Protein AF-A0A971ENX0-F1 (afdb_monomer)

Nearest PDB structures (foldseek):
  2gtl-assembly1_B  TM=4.886E-01  e=7.846E+00  Lumbricus terrestris
  1yhu-assembly1_B  TM=3.732E-01  e=7.036E+00  Riftia pachyptila

pLDDT: mean 86.43, std 8.34, range [47.0, 94.38]

Solvent-accessible surface area (backbone atoms only — not comparable to full-atom values): 6166 Å² total; per-residue (Å²): 128,55,69,57,74,75,38,44,67,62,53,50,51,52,50,50,53,52,52,50,53,50,49,56,54,51,56,54,50,54,53,52,51,51,54,50,43,52,54,37,49,54,50,32,45,75,71,62,48,87,86,43,63,69,59,37,49,54,51,35,37,54,53,47,59,72,68,45,55,80,88,51,46,86,80,53,52,69,68,54,47,42,52,51,52,49,52,51,50,52,50,50,50,22,32,69,73,75,71,45,88,74,79,70,65,86,125

Sequence (107 aa):
MDFITENWLSILVVIGILSYTVYLSVTKQWTSIREFAYAMMLLAERTFGDKDGKIKFNFVVNLVYRNLPALIKPFVKEEDIAKMIQTLYDTAKDFLDDGVINSSVKK

Foldseek 3Di:
DCVCVVCVVVVVVVVVVVVVVLVVVVVVQVVVLLVLLVVLLVVLCVPPPDPCVPVSLVSSLVVSLVPRDPSCNVVDDSVNSSVVSVVSVQQVQCCVPPVDRPSPDPD

Secondary structure (DSSP, 8-state):
-HHHHHSHHHHHHHHHHHHHHHHHHHHHHHHHHHHHHHHHHHHHHHHH-GGGHHHHHHHHHHHHHHT--TTTGGG--HHHHHHHHHHHHHHHHHHHHHSS-S-----

Structure (mmCIF, N/CA/C/O backbone):
data_AF-A0A971ENX0-F1
#
_entry.id   AF-A0A971ENX0-F1
#
loop_
_atom_site.group_PDB
_atom_site.id
_atom_site.type_symbol
_atom_site.label_atom_id
_atom_site.label_alt_id
_atom_site.label_comp_id
_atom_site.label_asym_id
_atom_site.label_entity_id
_atom_site.label_seq_id
_atom_site.pdbx_PDB_ins_code
_atom_site.Cartn_x
_atom_site.Cartn_y
_atom_site.Cartn_z
_atom_site.occupancy
_atom_site.B_iso_or_equiv
_atom_site.auth_seq_id
_atom_site.auth_comp_id
_atom_site.auth_asym_id
_atom_site.auth_atom_id
_atom_site.pdbx_PDB_model_num
ATOM 1 N N . MET A 1 1 ? 23.793 5.849 -38.115 1.00 58.66 1 MET A N 1
ATOM 2 C CA . MET A 1 1 ? 22.642 5.987 -37.183 1.00 58.66 1 MET A CA 1
ATOM 3 C C . MET A 1 1 ? 21.737 4.752 -37.263 1.00 58.66 1 MET A C 1
ATOM 5 O O . MET A 1 1 ? 20.595 4.790 -36.830 1.00 58.66 1 MET A O 1
ATOM 9 N N . ASP A 1 2 ? 22.266 3.631 -37.759 1.00 76.12 2 ASP A N 1
ATOM 10 C CA . ASP A 1 2 ? 21.456 2.590 -38.401 1.00 76.12 2 ASP A CA 1
ATOM 11 C C . ASP A 1 2 ? 21.085 1.446 -37.454 1.00 76.12 2 ASP A C 1
ATOM 13 O O . ASP A 1 2 ? 20.082 0.774 -37.650 1.00 76.12 2 ASP A O 1
ATOM 17 N N . PHE A 1 3 ? 21.826 1.294 -36.351 1.00 74.81 3 PHE A N 1
ATOM 18 C CA . PHE A 1 3 ? 21.592 0.233 -35.372 1.00 74.81 3 PHE A CA 1
ATOM 19 C C . PHE A 1 3 ? 20.210 0.322 -34.713 1.00 74.81 3 PHE A C 1
ATOM 21 O O . PHE A 1 3 ? 19.542 -0.696 -34.547 1.00 74.81 3 PHE A O 1
ATOM 28 N N . ILE A 1 4 ? 19.767 1.530 -34.344 1.00 79.44 4 ILE A N 1
ATOM 29 C CA . ILE A 1 4 ? 18.464 1.713 -33.693 1.00 79.44 4 ILE A CA 1
ATOM 30 C C . ILE A 1 4 ? 17.329 1.513 -34.694 1.00 79.44 4 ILE A C 1
ATOM 32 O O . ILE A 1 4 ? 16.348 0.873 -34.347 1.00 79.44 4 ILE A O 1
ATOM 36 N N . THR A 1 5 ? 17.458 1.996 -35.929 1.00 81.62 5 THR A N 1
ATOM 37 C CA . THR A 1 5 ? 16.439 1.828 -36.975 1.00 81.62 5 THR A CA 1
ATOM 38 C C . THR A 1 5 ? 16.348 0.400 -37.506 1.00 81.62 5 THR A C 1
ATOM 40 O O . THR A 1 5 ? 15.244 -0.039 -37.809 1.00 81.62 5 THR A O 1
ATOM 43 N N . GLU A 1 6 ? 17.445 -0.357 -37.571 1.00 86.25 6 GLU A N 1
ATOM 44 C CA . GLU A 1 6 ? 17.405 -1.783 -37.935 1.00 86.25 6 GLU A CA 1
ATOM 45 C C . GLU A 1 6 ? 16.859 -2.661 -36.802 1.00 86.25 6 GLU A C 1
ATOM 47 O O . GLU A 1 6 ? 16.145 -3.627 -37.059 1.00 86.25 6 GLU A O 1
ATOM 52 N N . ASN A 1 7 ? 17.149 -2.318 -35.541 1.00 87.31 7 ASN A N 1
ATOM 53 C CA . ASN A 1 7 ? 16.830 -3.162 -34.382 1.00 87.31 7 ASN A CA 1
ATOM 54 C C . ASN A 1 7 ? 15.704 -2.605 -33.499 1.00 87.31 7 ASN A C 1
ATOM 56 O O . ASN A 1 7 ? 15.527 -3.066 -32.368 1.00 87.31 7 ASN A O 1
ATOM 60 N N . TRP A 1 8 ? 14.930 -1.629 -33.981 1.00 89.56 8 TRP A N 1
ATOM 61 C CA . TRP A 1 8 ? 13.917 -0.942 -33.173 1.00 89.56 8 TRP A CA 1
ATOM 62 C C . TRP A 1 8 ? 12.867 -1.904 -32.601 1.00 89.56 8 TRP A C 1
ATOM 64 O O . TRP A 1 8 ? 12.490 -1.767 -31.440 1.00 89.56 8 TRP A O 1
ATOM 74 N N . LEU A 1 9 ? 12.452 -2.919 -33.373 1.00 89.50 9 LEU A N 1
ATOM 75 C CA . LEU A 1 9 ? 11.530 -3.966 -32.917 1.00 89.50 9 LEU A CA 1
ATOM 76 C C . LEU A 1 9 ? 12.127 -4.782 -31.767 1.00 89.50 9 LEU A C 1
ATOM 78 O O . LEU A 1 9 ? 11.473 -4.969 -30.744 1.00 89.50 9 LEU A O 1
ATOM 82 N N . SER A 1 10 ? 13.379 -5.223 -31.900 1.00 89.00 10 SER A N 1
ATOM 83 C CA . SER A 1 10 ? 14.084 -5.980 -30.859 1.00 89.00 10 SER A CA 1
ATOM 84 C C . SER A 1 10 ? 14.240 -5.161 -29.576 1.00 89.00 10 SER A C 1
ATOM 86 O O . SER A 1 10 ? 14.002 -5.671 -28.483 1.00 89.00 10 SER A O 1
ATOM 88 N N . ILE A 1 11 ? 14.568 -3.870 -29.699 1.00 90.00 11 ILE A N 1
ATOM 89 C CA . ILE A 1 11 ? 14.650 -2.938 -28.566 1.00 90.00 11 ILE A CA 1
ATOM 90 C C . ILE A 1 11 ? 13.284 -2.806 -27.874 1.00 90.00 11 ILE A C 1
ATOM 92 O O . ILE A 1 11 ? 13.203 -2.873 -26.647 1.00 90.00 11 ILE A O 1
ATOM 96 N N . LEU A 1 12 ? 12.202 -2.679 -28.647 1.00 92.44 12 LEU A N 1
ATOM 97 C CA . LEU A 1 12 ? 10.841 -2.549 -28.124 1.00 92.44 12 LEU A CA 1
ATOM 98 C C . LEU A 1 12 ? 10.402 -3.816 -27.371 1.00 92.44 12 LEU A C 1
ATOM 100 O O . LEU A 1 12 ? 9.846 -3.718 -26.278 1.00 92.44 12 LEU A O 1
ATOM 104 N N . VAL A 1 13 ? 10.729 -5.003 -27.892 1.00 92.94 13 VAL A N 1
ATOM 105 C CA . VAL A 1 13 ? 10.463 -6.287 -27.219 1.00 92.94 13 VAL A CA 1
ATOM 106 C C . VAL A 1 13 ? 11.213 -6.386 -25.888 1.00 92.94 13 VAL A C 1
ATOM 108 O O . VAL A 1 13 ? 10.616 -6.758 -24.878 1.00 92.94 13 VAL A O 1
ATOM 111 N N . VAL A 1 14 ? 12.492 -6.002 -25.848 1.00 91.75 14 VAL A N 1
ATOM 112 C CA . VAL A 1 14 ? 13.289 -6.016 -24.608 1.00 91.75 14 VAL A CA 1
ATOM 113 C C . VAL A 1 14 ? 12.710 -5.057 -23.562 1.00 91.75 14 VAL A C 1
ATOM 115 O O . VAL A 1 14 ? 12.570 -5.432 -22.396 1.00 91.75 14 VAL A O 1
ATOM 118 N N . ILE A 1 15 ? 12.300 -3.852 -23.970 1.00 92.31 15 ILE A N 1
ATOM 119 C CA . ILE A 1 15 ? 11.620 -2.890 -23.087 1.00 92.31 15 ILE A CA 1
ATOM 120 C C . ILE A 1 15 ? 10.279 -3.454 -22.591 1.00 92.31 15 ILE A C 1
ATOM 122 O O . ILE A 1 15 ? 9.944 -3.315 -21.412 1.00 92.31 15 ILE A O 1
ATOM 126 N N . GLY A 1 16 ? 9.524 -4.134 -23.457 1.00 92.25 16 GLY A N 1
ATOM 127 C CA . GLY A 1 16 ? 8.279 -4.813 -23.097 1.00 92.25 16 GLY A CA 1
ATOM 128 C C . GLY A 1 16 ? 8.481 -5.881 -22.018 1.00 92.25 16 GLY A C 1
ATOM 129 O O . GLY A 1 16 ? 7.772 -5.896 -21.016 1.00 92.25 16 GLY A O 1
ATOM 130 N N . ILE A 1 17 ? 9.502 -6.727 -22.159 1.00 90.44 17 ILE A N 1
ATOM 131 C CA . ILE A 1 17 ? 9.814 -7.774 -21.174 1.00 90.44 17 ILE A CA 1
ATOM 132 C C . ILE A 1 17 ? 10.279 -7.164 -19.843 1.00 90.44 17 ILE A C 1
ATOM 134 O O . ILE A 1 17 ? 9.845 -7.605 -18.773 1.00 90.44 17 ILE A O 1
ATOM 138 N N . LEU A 1 18 ? 11.130 -6.134 -19.888 1.00 90.19 18 LEU A N 1
ATOM 139 C CA . LEU A 1 18 ? 11.598 -5.428 -18.691 1.00 90.19 18 LEU A CA 1
ATOM 140 C C . LEU A 1 18 ? 10.437 -4.775 -17.938 1.00 90.19 18 LEU A C 1
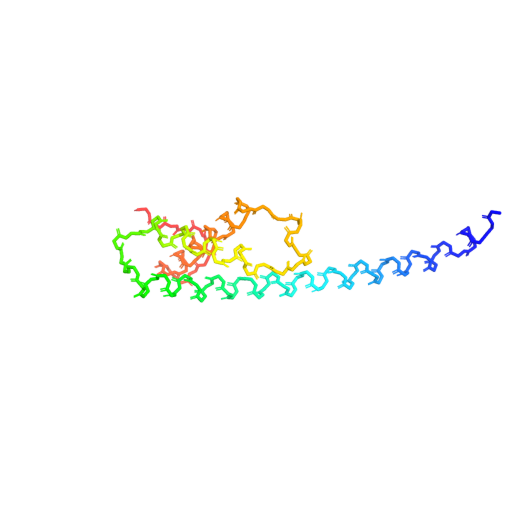ATOM 142 O O . LEU A 1 18 ? 10.282 -4.992 -16.736 1.00 90.19 18 LEU A O 1
ATOM 146 N N . SER A 1 19 ? 9.592 -4.023 -18.644 1.00 87.69 19 SER A N 1
ATOM 147 C CA . SER A 1 19 ? 8.422 -3.370 -18.050 1.00 87.69 19 SER A CA 1
ATOM 148 C C . SER A 1 19 ? 7.435 -4.386 -17.471 1.00 87.69 19 SER A C 1
ATOM 150 O O . SER A 1 19 ? 6.977 -4.206 -16.344 1.00 87.69 19 SER A O 1
ATOM 152 N N . TYR A 1 20 ? 7.187 -5.497 -18.168 1.00 88.69 20 TYR A N 1
ATOM 153 C CA . TYR A 1 20 ? 6.347 -6.584 -17.667 1.00 88.69 20 TYR A CA 1
ATOM 154 C C . TYR A 1 20 ? 6.915 -7.232 -16.392 1.00 88.69 20 TYR A C 1
ATOM 156 O O . TYR A 1 20 ? 6.186 -7.470 -15.428 1.00 88.69 20 TYR A O 1
ATOM 164 N N . THR A 1 21 ? 8.229 -7.457 -16.341 1.00 83.88 21 THR A N 1
ATOM 165 C CA . THR A 1 21 ? 8.908 -8.029 -15.165 1.00 83.88 21 THR A CA 1
ATOM 166 C C . THR A 1 21 ? 8.826 -7.099 -13.952 1.00 83.88 21 THR A C 1
ATOM 168 O O . THR A 1 21 ? 8.547 -7.547 -12.833 1.00 83.88 21 THR A O 1
ATOM 171 N N . VAL A 1 22 ? 9.028 -5.796 -14.167 1.00 84.75 22 VAL A N 1
ATOM 172 C CA . VAL A 1 22 ? 8.874 -4.776 -13.119 1.00 84.75 22 VAL A CA 1
ATOM 173 C C . VAL A 1 22 ? 7.425 -4.722 -12.640 1.00 84.75 22 VAL A C 1
ATOM 175 O O . VAL A 1 22 ? 7.188 -4.781 -11.434 1.00 84.75 22 VAL A O 1
ATOM 178 N N . TYR A 1 23 ? 6.463 -4.694 -13.565 1.00 84.56 23 TYR A N 1
ATOM 179 C CA . TYR A 1 23 ? 5.035 -4.695 -13.253 1.00 84.56 23 TYR A CA 1
ATOM 180 C C . TYR A 1 23 ? 4.654 -5.878 -12.354 1.00 84.56 23 TYR A C 1
ATOM 182 O O . TYR A 1 23 ? 4.129 -5.672 -11.260 1.00 84.56 23 TYR A O 1
ATOM 190 N N . LEU A 1 24 ? 5.014 -7.107 -12.743 1.00 82.44 24 LEU A N 1
ATOM 191 C CA . LEU A 1 24 ? 4.731 -8.305 -11.946 1.00 82.44 24 LEU A CA 1
ATOM 192 C C . LEU A 1 24 ? 5.368 -8.256 -10.551 1.00 82.44 24 LEU A C 1
ATOM 194 O O . LEU A 1 24 ? 4.756 -8.686 -9.569 1.00 82.44 24 LEU A O 1
ATOM 198 N N . SER A 1 25 ? 6.593 -7.740 -10.452 1.00 81.69 25 SER A N 1
ATOM 199 C CA . SER A 1 25 ? 7.310 -7.627 -9.177 1.00 81.69 25 SER A CA 1
ATOM 200 C C . SER A 1 25 ? 6.619 -6.647 -8.229 1.00 81.69 25 SER A C 1
ATOM 202 O O . SER A 1 25 ? 6.458 -6.944 -7.044 1.00 81.69 25 SER A O 1
ATOM 204 N N . VAL A 1 26 ? 6.159 -5.513 -8.756 1.00 80.69 26 VAL A N 1
ATOM 205 C CA . VAL A 1 26 ? 5.410 -4.505 -7.999 1.00 80.69 26 VAL A CA 1
ATOM 206 C C . VAL A 1 26 ? 4.051 -5.060 -7.558 1.00 80.69 26 VAL A C 1
ATOM 208 O O . VAL A 1 26 ? 3.707 -4.957 -6.381 1.00 80.69 26 VAL A O 1
ATOM 211 N N . THR A 1 27 ? 3.305 -5.735 -8.439 1.00 81.62 27 THR A N 1
ATOM 212 C CA . THR A 1 27 ? 1.995 -6.328 -8.104 1.00 81.62 27 THR A CA 1
ATOM 213 C C . THR A 1 27 ? 2.079 -7.343 -6.960 1.00 81.62 27 THR A C 1
ATOM 215 O O . THR A 1 27 ? 1.241 -7.338 -6.053 1.00 81.62 27 THR A O 1
ATOM 218 N N . LYS A 1 28 ? 3.111 -8.196 -6.955 1.00 84.19 28 LYS A N 1
ATOM 219 C CA . LYS A 1 28 ? 3.330 -9.160 -5.864 1.00 84.19 28 LYS A CA 1
ATOM 220 C C . LYS A 1 28 ? 3.598 -8.466 -4.531 1.00 84.19 28 LYS A C 1
ATOM 222 O O . LYS A 1 28 ? 3.060 -8.871 -3.502 1.00 84.19 28 LYS A O 1
ATOM 227 N N . GLN A 1 29 ? 4.393 -7.403 -4.554 1.00 85.81 29 GLN A N 1
ATOM 228 C CA . GLN A 1 29 ? 4.719 -6.644 -3.353 1.00 85.81 29 GLN A CA 1
ATOM 229 C C . GLN A 1 29 ? 3.488 -5.936 -2.763 1.00 85.81 29 GLN A C 1
ATOM 231 O O . GLN A 1 29 ? 3.314 -5.969 -1.550 1.00 85.81 29 GLN A O 1
ATOM 236 N N . TRP A 1 30 ? 2.581 -5.395 -3.587 1.00 84.50 30 TRP A N 1
ATOM 237 C CA . TRP A 1 30 ? 1.314 -4.823 -3.101 1.00 84.50 30 TRP A CA 1
ATOM 238 C C . TRP A 1 30 ? 0.428 -5.841 -2.382 1.00 84.50 30 TRP A C 1
ATOM 240 O O . TRP A 1 30 ? -0.184 -5.521 -1.363 1.00 84.50 30 TRP A O 1
ATOM 250 N N . THR A 1 31 ? 0.394 -7.080 -2.874 1.00 87.56 31 THR A N 1
ATOM 251 C CA . THR A 1 31 ? -0.340 -8.167 -2.208 1.00 87.56 31 THR A CA 1
ATOM 252 C C . THR A 1 31 ? 0.244 -8.444 -0.823 1.00 87.56 31 THR A C 1
ATOM 254 O O . THR A 1 31 ? -0.498 -8.481 0.157 1.00 87.56 31 THR A O 1
ATOM 257 N N . SER A 1 32 ? 1.574 -8.523 -0.725 1.00 87.69 32 SER A N 1
ATOM 258 C CA . SER A 1 32 ? 2.272 -8.712 0.551 1.00 87.69 32 SER A CA 1
ATOM 259 C C . SER A 1 32 ? 2.060 -7.540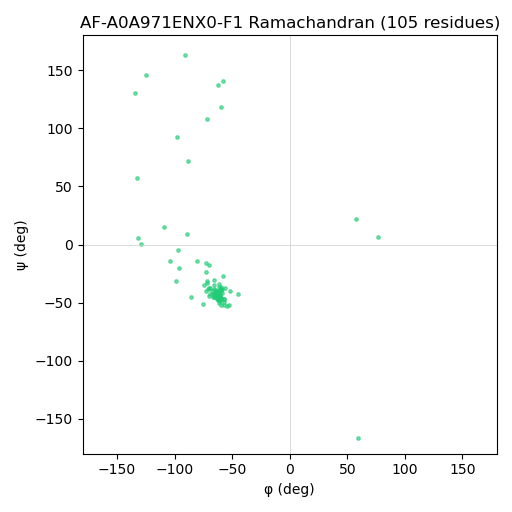 1.521 1.00 87.69 32 SER A C 1
ATOM 261 O O . SER A 1 32 ? 1.826 -7.767 2.707 1.00 87.69 32 SER A O 1
ATOM 263 N N . ILE A 1 33 ? 2.061 -6.293 1.032 1.00 89.44 33 ILE A N 1
ATOM 264 C CA . ILE A 1 33 ? 1.770 -5.102 1.850 1.00 89.44 33 ILE A CA 1
ATOM 265 C C . ILE A 1 33 ? 0.358 -5.179 2.435 1.00 89.44 33 ILE A C 1
ATOM 267 O O . ILE A 1 33 ? 0.167 -4.873 3.611 1.00 89.44 33 ILE A O 1
ATOM 271 N N . ARG A 1 34 ? -0.630 -5.603 1.640 1.00 90.75 34 ARG A N 1
ATOM 272 C CA . ARG A 1 34 ? -2.017 -5.753 2.097 1.00 90.75 34 ARG A CA 1
ATOM 273 C C . ARG A 1 34 ? -2.154 -6.831 3.172 1.00 90.75 34 ARG A C 1
ATOM 275 O O . ARG A 1 34 ? -2.807 -6.597 4.184 1.00 90.75 34 ARG A O 1
ATOM 282 N N . GLU A 1 35 ? -1.536 -7.991 2.975 1.00 92.25 35 GLU A N 1
ATOM 283 C CA . GLU A 1 35 ? -1.523 -9.064 3.979 1.00 92.25 35 GLU A CA 1
ATOM 284 C C . GLU A 1 35 ? -0.863 -8.602 5.283 1.00 92.25 35 GLU A C 1
ATOM 286 O O . GLU A 1 35 ? -1.410 -8.799 6.370 1.00 92.25 35 GLU A O 1
ATOM 291 N N . PHE A 1 36 ? 0.275 -7.912 5.171 1.00 92.62 36 PHE A N 1
ATOM 292 C CA . PHE A 1 36 ? 0.961 -7.325 6.315 1.00 92.62 36 PHE A CA 1
ATOM 293 C C . PHE A 1 36 ? 0.094 -6.278 7.024 1.00 92.62 36 PHE A C 1
ATOM 295 O O . PHE A 1 36 ? -0.008 -6.294 8.248 1.00 92.62 36 PHE A O 1
ATOM 302 N N . ALA A 1 37 ? -0.584 -5.406 6.274 1.00 92.44 37 ALA A N 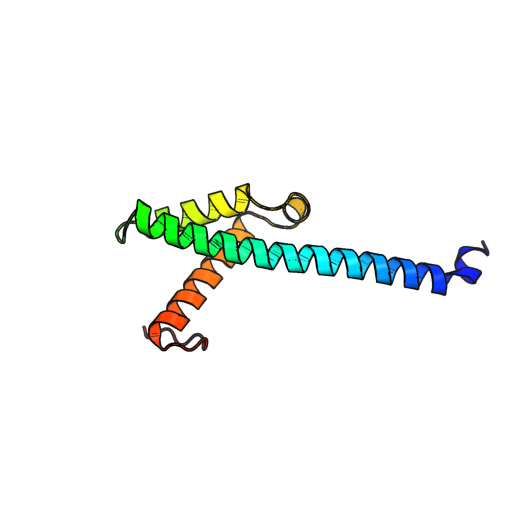1
ATOM 303 C CA . ALA A 1 37 ? -1.506 -4.421 6.824 1.00 92.44 37 ALA A CA 1
ATOM 304 C C . ALA A 1 37 ? -2.616 -5.080 7.651 1.00 92.44 37 ALA A C 1
ATOM 306 O O . ALA A 1 37 ? -2.827 -4.672 8.790 1.00 92.44 37 ALA A O 1
ATOM 307 N N . TYR A 1 38 ? -3.262 -6.136 7.147 1.00 93.94 38 TYR A N 1
ATOM 308 C CA . TYR A 1 38 ? -4.279 -6.865 7.912 1.00 93.94 38 TYR A CA 1
ATOM 309 C C . TYR A 1 38 ? -3.724 -7.491 9.196 1.00 93.94 38 TYR A C 1
ATOM 311 O O . TYR A 1 38 ? -4.349 -7.386 10.254 1.00 93.94 38 TYR A O 1
ATOM 319 N N . ALA A 1 39 ? -2.529 -8.088 9.140 1.00 93.75 39 ALA A N 1
ATOM 320 C CA . ALA A 1 39 ? -1.870 -8.616 10.334 1.00 93.75 39 ALA A CA 1
ATOM 321 C C . ALA A 1 39 ? -1.606 -7.510 11.372 1.00 93.75 39 ALA A C 1
ATOM 323 O O . ALA A 1 39 ? -1.834 -7.705 12.569 1.00 93.75 39 ALA A O 1
ATOM 324 N N . MET A 1 40 ? -1.191 -6.327 10.914 1.00 94.38 40 MET A N 1
ATOM 325 C CA . MET A 1 40 ? -0.958 -5.169 11.772 1.00 94.38 40 MET A CA 1
ATOM 326 C C . MET A 1 40 ? -2.244 -4.585 12.354 1.00 94.38 40 MET A C 1
ATOM 328 O O . MET A 1 40 ? -2.247 -4.205 13.523 1.00 94.38 40 MET A O 1
ATOM 332 N N . MET A 1 41 ? -3.337 -4.557 11.590 1.00 92.12 41 MET A N 1
ATOM 333 C CA . MET A 1 41 ? -4.657 -4.162 12.093 1.00 92.12 41 MET A CA 1
ATOM 334 C C . MET A 1 41 ? -5.108 -5.082 13.229 1.00 92.12 41 MET A C 1
ATOM 336 O O . MET A 1 41 ? -5.518 -4.599 14.283 1.00 92.12 41 MET A O 1
ATOM 340 N N . LEU A 1 42 ? -4.957 -6.400 13.060 1.00 92.00 42 LEU A N 1
ATOM 341 C CA . LEU A 1 42 ? -5.295 -7.379 14.094 1.00 92.00 42 LEU A CA 1
ATOM 342 C C . LEU A 1 42 ? -4.408 -7.235 15.339 1.00 92.00 42 LEU A C 1
ATOM 344 O O . LEU A 1 42 ? -4.888 -7.361 16.467 1.00 92.00 42 LEU A O 1
ATOM 348 N N . LEU A 1 43 ? -3.114 -6.955 15.149 1.00 91.62 43 LEU A N 1
ATOM 349 C CA . LEU A 1 43 ? -2.196 -6.679 16.252 1.00 91.62 43 LEU A CA 1
ATOM 350 C C . LEU A 1 43 ? -2.596 -5.408 17.012 1.00 91.62 43 LEU A C 1
ATOM 352 O O . LEU A 1 43 ? -2.606 -5.413 18.244 1.00 91.62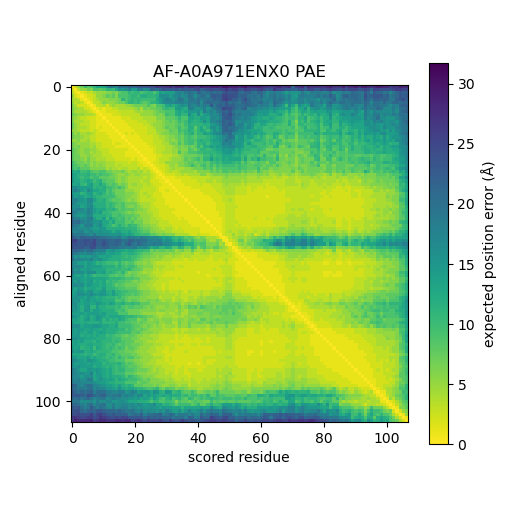 43 LEU A O 1
ATOM 356 N N . ALA A 1 44 ? -2.942 -4.338 16.294 1.00 91.06 44 ALA A N 1
ATOM 357 C CA . ALA A 1 44 ? -3.396 -3.088 16.892 1.00 91.06 44 ALA A CA 1
ATOM 358 C C . ALA A 1 44 ? -4.679 -3.295 17.708 1.00 91.06 44 ALA A C 1
ATOM 360 O O . ALA A 1 44 ? -4.765 -2.808 18.834 1.00 91.06 44 ALA A O 1
ATOM 361 N N . GLU A 1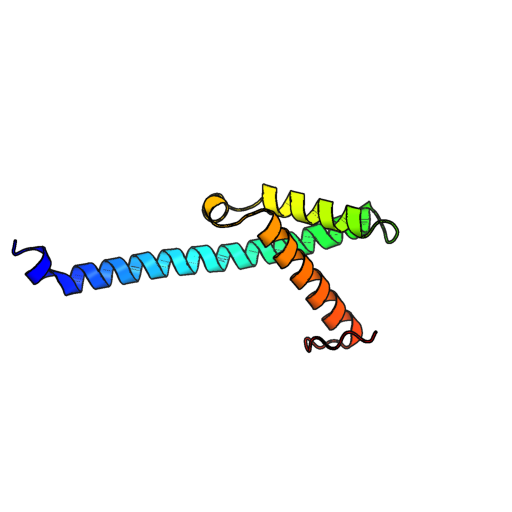 45 ? -5.629 -4.081 17.196 1.00 89.25 45 GLU A N 1
ATOM 362 C CA . GLU A 1 45 ? -6.865 -4.411 17.911 1.00 89.25 45 GLU A CA 1
ATOM 363 C C . GLU A 1 45 ? -6.587 -5.133 19.234 1.00 89.25 45 GLU A C 1
ATOM 365 O O . GLU A 1 45 ? -7.074 -4.735 20.289 1.00 89.25 45 GLU A O 1
ATOM 370 N N . ARG A 1 46 ? -5.707 -6.140 19.208 1.00 89.00 46 ARG A N 1
ATOM 371 C CA . ARG A 1 46 ? -5.306 -6.883 20.414 1.00 89.00 46 ARG A CA 1
ATOM 372 C C . ARG A 1 46 ? -4.541 -6.033 21.428 1.00 89.00 46 ARG A C 1
ATOM 374 O O . ARG A 1 46 ? -4.593 -6.329 22.617 1.00 89.00 46 ARG A O 1
ATOM 381 N N . THR A 1 47 ? -3.803 -5.029 20.960 1.00 87.12 47 THR A N 1
ATOM 382 C CA . THR A 1 47 ? -2.909 -4.220 21.803 1.00 87.12 47 THR A CA 1
ATOM 383 C C . THR A 1 47 ? -3.642 -3.063 22.471 1.00 87.12 47 THR A C 1
ATOM 385 O O . THR A 1 47 ? -3.447 -2.817 23.657 1.00 87.12 47 THR A O 1
ATOM 388 N N . PHE A 1 48 ? -4.470 -2.342 21.715 1.00 85.38 48 PHE A N 1
ATOM 389 C CA . PHE A 1 48 ? -5.110 -1.107 22.176 1.00 85.38 48 PHE A CA 1
ATOM 390 C C . PHE A 1 48 ? -6.595 -1.292 22.532 1.00 85.38 48 PHE A C 1
ATOM 392 O O . PHE A 1 48 ? -7.174 -0.428 23.190 1.00 85.38 48 PHE A O 1
ATOM 399 N N . GLY A 1 49 ? -7.221 -2.408 22.133 1.00 77.25 49 GLY A N 1
ATOM 400 C CA . GLY A 1 49 ? -8.659 -2.635 22.302 1.00 77.25 49 GLY A CA 1
ATOM 401 C C . GLY A 1 49 ? -9.512 -1.574 21.597 1.00 77.25 49 GLY A C 1
ATOM 402 O O . GLY A 1 49 ? -9.018 -0.778 20.799 1.00 77.25 49 GLY A O 1
ATOM 403 N N . ASP A 1 50 ? -10.809 -1.517 21.900 1.00 74.81 50 ASP A N 1
ATOM 404 C CA . ASP A 1 50 ? -11.760 -0.678 21.150 1.00 74.81 50 ASP A CA 1
ATOM 405 C C . ASP A 1 50 ? -11.649 0.836 21.384 1.00 74.81 50 ASP A C 1
ATOM 407 O O . ASP A 1 50 ? -12.175 1.625 20.599 1.00 74.81 50 ASP A O 1
ATOM 411 N N . LYS A 1 51 ? -10.971 1.279 22.446 1.00 72.06 51 LYS A N 1
ATOM 412 C CA . LYS A 1 51 ? -11.141 2.651 22.954 1.00 72.06 51 LYS A CA 1
ATOM 413 C C . LYS A 1 51 ? -10.358 3.727 22.192 1.00 72.06 51 LYS A C 1
ATOM 415 O O . LYS A 1 51 ? -10.712 4.893 22.309 1.00 72.06 51 LYS A O 1
ATOM 420 N N . ASP A 1 52 ? -9.385 3.352 21.355 1.00 82.75 52 ASP A N 1
ATOM 421 C CA . ASP A 1 52 ? -8.461 4.301 20.712 1.00 82.75 52 ASP A CA 1
ATOM 422 C C . ASP A 1 52 ? -8.272 4.073 19.198 1.00 82.75 52 ASP A C 1
ATOM 424 O O . ASP A 1 52 ? -7.159 3.904 18.693 1.00 82.75 52 ASP A O 1
ATOM 428 N N . GLY A 1 53 ? -9.368 4.104 18.430 1.00 84.06 53 GLY A N 1
ATOM 429 C CA . GLY A 1 53 ? -9.360 3.856 16.976 1.00 84.06 53 GLY A CA 1
ATOM 430 C C . GLY A 1 53 ? -8.351 4.693 16.173 1.00 84.06 53 GLY A C 1
ATOM 431 O O . GLY A 1 53 ? -7.671 4.167 15.293 1.00 84.06 53 GLY A O 1
ATOM 432 N N . LYS A 1 54 ? -8.174 5.978 16.511 1.00 88.25 54 LYS A N 1
ATOM 433 C CA . LYS A 1 54 ? -7.211 6.860 15.824 1.00 88.25 54 LYS A CA 1
ATOM 434 C C . LYS A 1 54 ? -5.755 6.483 16.120 1.00 88.25 54 LYS A C 1
ATOM 436 O O . LYS A 1 54 ? -4.908 6.560 15.233 1.00 88.25 54 LYS A O 1
ATOM 441 N N . ILE A 1 55 ? -5.462 6.062 17.351 1.00 89.62 55 ILE A N 1
ATOM 442 C CA . ILE A 1 55 ? -4.119 5.615 17.742 1.00 89.62 55 ILE A CA 1
ATOM 443 C C . ILE A 1 55 ? -3.815 4.273 17.072 1.00 89.62 55 ILE A C 1
ATOM 445 O O . ILE A 1 55 ? -2.746 4.136 16.479 1.00 89.62 55 ILE A O 1
ATOM 449 N N . LYS A 1 56 ? -4.778 3.335 17.072 1.00 90.62 56 LYS A N 1
ATOM 450 C CA . LYS A 1 56 ? -4.693 2.060 16.337 1.00 90.62 56 LYS A CA 1
ATOM 451 C C . LYS A 1 56 ? -4.361 2.289 14.865 1.00 90.62 56 LYS A C 1
ATOM 453 O O . LYS A 1 56 ? -3.391 1.733 14.359 1.00 90.62 56 LYS A O 1
ATOM 458 N N . PHE A 1 57 ? -5.120 3.159 14.203 1.00 93.25 57 PHE A N 1
ATOM 459 C CA . PHE A 1 57 ? -4.918 3.477 12.794 1.00 93.25 57 PHE A CA 1
ATOM 460 C C . PHE A 1 57 ? -3.520 4.049 12.524 1.00 93.25 57 PHE A C 1
ATOM 462 O O . PHE A 1 57 ? -2.781 3.515 11.698 1.00 93.25 57 PHE A O 1
ATOM 469 N N . ASN A 1 58 ? -3.118 5.085 13.266 1.00 93.38 58 ASN A N 1
ATOM 470 C CA . ASN A 1 58 ? -1.804 5.711 13.096 1.00 93.38 58 ASN A CA 1
ATOM 471 C C . ASN A 1 58 ? -0.654 4.725 13.361 1.00 93.38 58 ASN A C 1
ATOM 473 O O . ASN A 1 58 ? 0.367 4.761 12.672 1.00 93.38 58 ASN A O 1
ATOM 477 N N . PHE A 1 59 ? -0.822 3.829 14.338 1.00 92.50 59 PHE A N 1
ATOM 478 C CA . PHE A 1 59 ? 0.138 2.767 14.621 1.00 92.50 59 PHE A CA 1
ATOM 479 C C . PHE A 1 59 ? 0.308 1.831 13.418 1.00 92.50 59 PHE A C 1
ATOM 481 O O . PHE A 1 59 ? 1.439 1.592 12.995 1.00 92.50 59 PHE A O 1
ATOM 488 N N . VAL A 1 60 ? -0.797 1.367 12.822 1.00 94.19 60 VAL A N 1
ATOM 489 C CA . VAL A 1 60 ? -0.774 0.506 11.627 1.00 94.19 60 VAL A CA 1
ATOM 490 C C . VAL A 1 60 ? -0.116 1.217 10.446 1.00 94.19 60 VAL A C 1
ATOM 492 O O . VAL A 1 60 ? 0.780 0.646 9.826 1.00 94.19 60 VAL A O 1
ATOM 495 N N . VAL A 1 61 ? -0.502 2.465 10.159 1.00 94.38 61 VAL A N 1
ATOM 496 C CA . VAL A 1 61 ? 0.058 3.251 9.044 1.00 94.38 61 VAL A CA 1
ATOM 497 C C . VAL A 1 61 ? 1.572 3.382 9.168 1.00 94.38 61 VAL A C 1
ATOM 499 O O . VAL A 1 61 ? 2.293 3.065 8.221 1.00 94.38 61 VAL A O 1
ATOM 502 N N . ASN A 1 62 ? 2.068 3.776 10.343 1.00 94.00 62 ASN A N 1
ATOM 503 C CA . ASN A 1 62 ? 3.501 3.948 10.576 1.00 94.00 62 ASN A CA 1
ATOM 504 C C . ASN A 1 62 ? 4.266 2.624 10.403 1.00 94.00 62 ASN A C 1
ATOM 506 O O . ASN A 1 62 ? 5.341 2.596 9.802 1.00 94.00 62 ASN A O 1
ATOM 510 N N . LEU A 1 63 ? 3.713 1.509 10.888 1.00 93.00 63 LEU A N 1
ATOM 511 C CA . LEU A 1 63 ? 4.366 0.204 10.787 1.00 93.00 63 LEU A CA 1
ATOM 512 C C . LEU A 1 63 ? 4.407 -0.316 9.347 1.00 93.00 63 LEU A C 1
ATOM 514 O O . LEU A 1 63 ? 5.447 -0.799 8.898 1.00 93.00 63 LEU A O 1
ATOM 518 N N . VAL A 1 64 ? 3.309 -0.159 8.606 1.00 92.31 64 VAL A N 1
ATOM 519 C CA . VAL A 1 64 ? 3.233 -0.533 7.189 1.00 92.31 64 VAL A CA 1
ATOM 520 C C . VAL A 1 64 ? 4.165 0.339 6.353 1.00 92.31 64 VAL A C 1
ATOM 522 O O . VAL A 1 64 ? 4.937 -0.198 5.564 1.00 92.31 64 VAL A O 1
ATOM 525 N N . TYR A 1 65 ? 4.177 1.657 6.573 1.00 91.75 65 TYR A N 1
ATOM 526 C CA . TYR A 1 65 ? 5.056 2.579 5.851 1.00 91.75 65 TYR A CA 1
ATOM 527 C C . TYR A 1 65 ? 6.545 2.291 6.103 1.00 91.75 65 TYR A C 1
ATOM 529 O O . TYR A 1 65 ? 7.354 2.292 5.172 1.00 91.75 65 TYR A O 1
ATOM 537 N N . ARG A 1 66 ? 6.925 1.980 7.351 1.00 91.00 66 ARG A N 1
ATOM 538 C CA . ARG A 1 66 ? 8.305 1.593 7.691 1.00 91.00 66 ARG A CA 1
ATOM 539 C C . ARG A 1 66 ? 8.726 0.271 7.058 1.00 91.00 66 ARG A C 1
ATOM 541 O O . ARG A 1 66 ? 9.891 0.148 6.688 1.00 91.00 66 ARG A O 1
ATOM 548 N N . ASN A 1 67 ? 7.799 -0.677 6.929 1.00 90.12 67 ASN A N 1
ATOM 549 C CA . ASN A 1 67 ? 8.051 -2.001 6.362 1.00 90.12 67 ASN A CA 1
ATOM 550 C C . ASN A 1 67 ? 7.857 -2.062 4.832 1.00 90.12 67 ASN A C 1
ATOM 552 O O . ASN A 1 67 ? 7.863 -3.148 4.252 1.00 90.12 67 ASN A O 1
ATOM 556 N N . LEU A 1 68 ? 7.674 -0.919 4.157 1.00 88.62 68 LEU A N 1
ATOM 557 C CA . LEU A 1 68 ? 7.547 -0.883 2.702 1.00 88.62 68 LEU A CA 1
ATOM 558 C C . LEU A 1 68 ? 8.827 -1.381 2.009 1.00 88.62 68 LEU A C 1
ATOM 560 O O . LEU A 1 68 ? 9.929 -0.947 2.367 1.00 88.62 68 LEU A O 1
ATOM 564 N N . PRO A 1 69 ? 8.704 -2.202 0.950 1.00 85.38 69 PRO A N 1
ATOM 565 C CA . PRO A 1 69 ? 9.838 -2.600 0.128 1.00 85.38 69 PRO A CA 1
ATOM 566 C C . PRO A 1 69 ? 10.556 -1.389 -0.476 1.00 85.38 69 PRO A C 1
ATOM 568 O O . PRO A 1 69 ? 9.919 -0.452 -0.965 1.00 85.38 69 PRO A O 1
ATOM 571 N N . ALA A 1 70 ? 11.890 -1.443 -0.523 1.00 82.81 70 ALA A N 1
ATOM 572 C CA . ALA A 1 70 ? 12.728 -0.354 -1.035 1.00 82.81 70 ALA A CA 1
ATOM 573 C C . ALA A 1 70 ? 12.406 0.041 -2.488 1.00 82.81 70 ALA A C 1
ATOM 575 O O . ALA A 1 70 ? 12.609 1.189 -2.866 1.00 82.81 70 ALA A O 1
ATOM 576 N N . LEU A 1 71 ? 11.879 -0.895 -3.282 1.00 80.62 71 LEU A N 1
ATOM 577 C CA . LEU A 1 71 ? 11.492 -0.657 -4.672 1.00 80.62 71 LEU A CA 1
ATOM 578 C C . LEU A 1 71 ? 10.235 0.211 -4.806 1.00 80.62 71 LEU A C 1
ATOM 580 O O . LEU A 1 71 ? 10.132 0.960 -5.769 1.00 80.62 71 LEU A O 1
ATOM 584 N N . ILE A 1 72 ? 9.294 0.133 -3.859 1.00 83.12 72 ILE A N 1
ATOM 585 C CA . ILE A 1 72 ? 8.016 0.868 -3.925 1.00 83.12 72 ILE A CA 1
ATOM 586 C C . ILE A 1 72 ? 8.075 2.137 -3.080 1.00 83.12 72 ILE A C 1
ATOM 588 O O . ILE A 1 72 ? 7.493 3.149 -3.449 1.00 83.12 72 ILE A O 1
ATOM 592 N N . LYS A 1 73 ? 8.837 2.121 -1.982 1.00 86.44 73 LYS A N 1
ATOM 593 C CA . LYS A 1 73 ? 9.017 3.262 -1.079 1.00 86.44 73 LYS A CA 1
ATOM 594 C C . LYS A 1 73 ? 9.264 4.620 -1.772 1.00 86.44 73 LYS A C 1
ATOM 596 O O . LYS A 1 73 ? 8.649 5.584 -1.332 1.00 86.44 73 LYS A O 1
ATOM 601 N N . PRO A 1 74 ? 10.092 4.756 -2.832 1.00 87.12 74 PRO A N 1
ATOM 602 C CA . PRO A 1 74 ? 10.283 6.054 -3.490 1.00 87.12 74 PRO A CA 1
ATOM 603 C C . PRO A 1 74 ? 9.057 6.550 -4.275 1.00 87.12 74 PRO A C 1
ATOM 605 O O . PRO A 1 74 ? 8.982 7.734 -4.588 1.00 87.12 74 PRO A O 1
ATOM 608 N N . PHE A 1 75 ? 8.102 5.675 -4.593 1.00 84.69 75 PHE A N 1
ATOM 609 C CA . PHE A 1 75 ? 6.911 5.999 -5.382 1.00 84.69 75 PHE A CA 1
ATOM 610 C C . PHE A 1 75 ? 5.669 6.286 -4.529 1.00 84.69 75 PHE A C 1
ATOM 612 O O . PHE A 1 75 ? 4.628 6.618 -5.089 1.00 84.69 75 PHE A O 1
ATOM 619 N N . VAL A 1 76 ? 5.746 6.136 -3.202 1.00 87.00 76 VAL A N 1
ATOM 620 C CA . VAL A 1 76 ? 4.571 6.149 -2.317 1.00 87.00 76 VAL A CA 1
ATOM 621 C C . VAL A 1 76 ? 4.847 7.022 -1.102 1.00 87.00 76 VAL A C 1
ATOM 623 O O . VAL A 1 76 ? 5.871 6.862 -0.437 1.00 87.00 76 VAL A O 1
ATOM 626 N N . LYS A 1 77 ? 3.927 7.937 -0.789 1.00 90.56 77 LYS A N 1
ATOM 627 C CA . LYS A 1 77 ? 4.007 8.765 0.419 1.00 90.56 77 LYS A CA 1
ATOM 628 C C . LYS A 1 77 ? 3.285 8.093 1.584 1.00 90.56 77 LYS A C 1
ATOM 630 O O . LYS A 1 77 ? 2.438 7.221 1.401 1.00 90.56 77 LYS A O 1
ATOM 635 N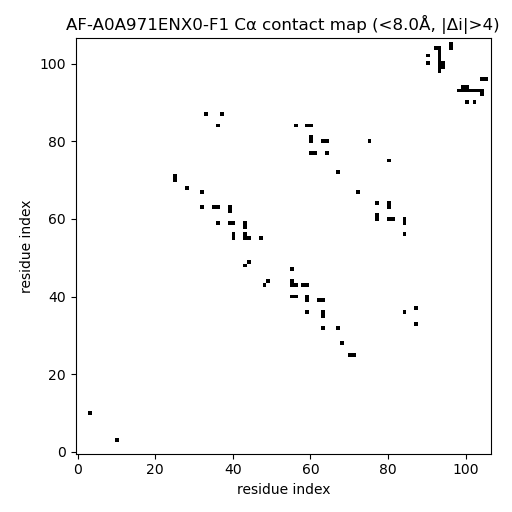 N . GLU A 1 78 ? 3.575 8.545 2.799 1.00 89.44 78 GLU A N 1
ATOM 636 C CA . GLU A 1 78 ? 2.872 8.082 4.004 1.00 89.44 78 GLU A CA 1
ATOM 637 C C . GLU A 1 78 ? 1.352 8.300 3.900 1.00 89.44 78 GLU A C 1
ATOM 639 O O . GLU A 1 78 ? 0.571 7.433 4.282 1.00 89.44 78 GLU A O 1
ATOM 644 N N . GLU A 1 79 ? 0.927 9.411 3.291 1.00 90.31 79 GLU A N 1
ATOM 645 C CA . GLU A 1 79 ? -0.482 9.724 3.019 1.00 90.31 79 GLU A CA 1
ATOM 646 C C . G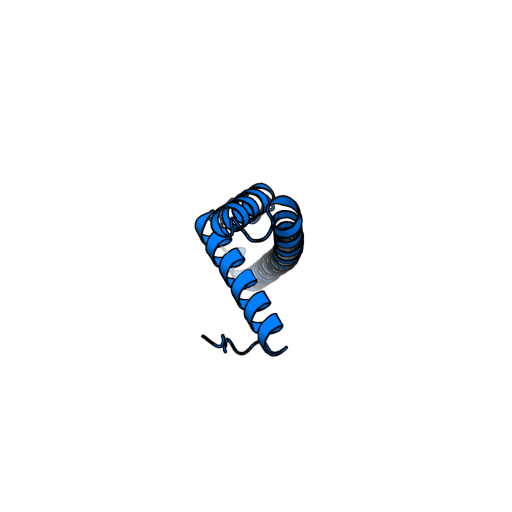LU A 1 79 ? -1.167 8.682 2.125 1.00 90.31 79 GLU A C 1
ATOM 648 O O . GLU A 1 79 ? -2.341 8.365 2.321 1.00 90.31 79 GLU A O 1
ATOM 653 N N . ASP A 1 80 ? -0.445 8.136 1.146 1.00 91.50 80 ASP A N 1
ATOM 654 C CA . ASP A 1 80 ? -0.978 7.121 0.238 1.00 91.50 80 ASP A CA 1
ATOM 655 C C . ASP A 1 80 ? -1.167 5.793 0.975 1.00 91.50 80 ASP A C 1
ATOM 657 O O . ASP A 1 80 ? -2.186 5.121 0.799 1.00 91.50 80 ASP A O 1
ATOM 661 N N . ILE A 1 81 ? -0.238 5.454 1.879 1.00 92.44 81 ILE A N 1
ATOM 662 C CA . ILE A 1 81 ? -0.406 4.316 2.787 1.00 92.44 81 ILE A CA 1
ATOM 663 C C . ILE A 1 81 ? -1.587 4.545 3.717 1.00 92.44 81 ILE A C 1
ATOM 665 O O . ILE A 1 81 ? -2.406 3.646 3.856 1.00 92.44 81 ILE A O 1
ATOM 669 N N . ALA A 1 82 ? -1.742 5.733 4.298 1.00 94.31 82 ALA A N 1
ATOM 670 C CA . ALA A 1 82 ? -2.895 6.034 5.139 1.00 94.31 82 ALA A CA 1
ATOM 671 C C . ALA A 1 82 ? -4.220 5.818 4.385 1.00 94.31 82 ALA A C 1
ATOM 673 O O . ALA A 1 82 ? -5.103 5.125 4.887 1.00 94.31 82 ALA A O 1
ATOM 674 N N . LYS A 1 83 ? -4.340 6.316 3.149 1.00 94.38 83 L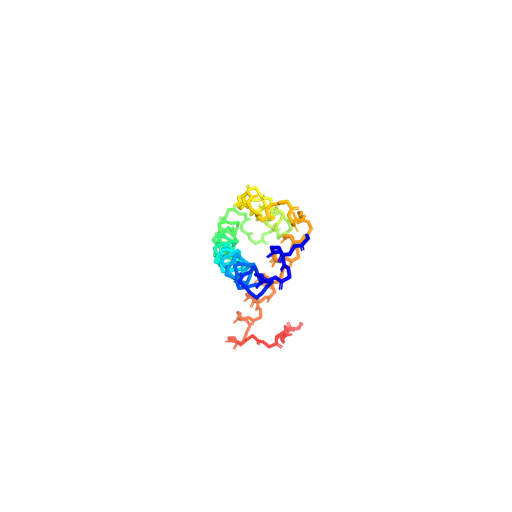YS A N 1
ATOM 675 C CA . LYS A 1 83 ? -5.529 6.095 2.302 1.00 94.38 83 LYS A CA 1
ATOM 676 C C . LYS A 1 83 ? -5.760 4.618 1.988 1.00 94.38 83 LYS A C 1
ATOM 678 O O . LYS A 1 83 ? -6.895 4.144 2.058 1.00 94.38 83 LYS A O 1
ATOM 683 N N . MET A 1 84 ? -4.696 3.883 1.666 1.00 92.94 84 MET A N 1
ATOM 684 C CA . MET A 1 84 ? -4.768 2.443 1.425 1.00 92.94 84 MET A CA 1
ATOM 685 C C . MET A 1 84 ? -5.258 1.703 2.677 1.00 92.94 84 MET A C 1
ATOM 687 O O . MET A 1 84 ? -6.191 0.913 2.589 1.00 92.94 84 MET A O 1
ATOM 691 N N . ILE A 1 85 ? -4.677 1.985 3.845 1.00 93.94 85 ILE A N 1
ATOM 692 C CA . ILE A 1 85 ? -5.072 1.387 5.127 1.00 93.94 85 ILE A CA 1
ATOM 693 C C . ILE A 1 85 ? -6.524 1.733 5.466 1.00 93.94 85 ILE A C 1
ATOM 695 O O . ILE A 1 85 ? -7.262 0.846 5.883 1.00 93.94 85 ILE A O 1
ATOM 699 N N . GLN A 1 86 ? -6.963 2.973 5.232 1.00 94.12 86 GLN A N 1
ATOM 700 C CA . GLN A 1 86 ? -8.361 3.368 5.420 1.00 94.12 86 GLN A CA 1
ATOM 701 C C . GLN A 1 86 ? -9.293 2.548 4.523 1.00 94.12 86 GLN A C 1
ATOM 703 O O . GLN A 1 86 ? -10.253 1.971 5.014 1.00 94.12 86 GLN A O 1
ATOM 708 N N . THR A 1 87 ? -8.948 2.401 3.242 1.00 92.94 87 THR A N 1
ATOM 709 C CA . THR A 1 87 ? -9.726 1.587 2.292 1.00 92.94 87 THR A CA 1
ATOM 710 C C . THR A 1 87 ? -9.823 0.130 2.748 1.00 92.94 87 THR A C 1
ATOM 712 O O . THR A 1 87 ? -10.872 -0.496 2.617 1.00 92.94 87 THR A O 1
ATOM 715 N N . LEU A 1 88 ? -8.742 -0.424 3.305 1.00 92.44 88 LEU A N 1
ATOM 716 C CA . LEU A 1 88 ? -8.736 -1.783 3.849 1.00 92.44 88 LEU A CA 1
ATOM 717 C C . LEU A 1 88 ? -9.617 -1.910 5.098 1.00 92.44 88 LEU A C 1
ATOM 719 O O . LEU A 1 88 ? -10.325 -2.905 5.223 1.00 92.44 88 LEU A O 1
ATOM 723 N N . TYR A 1 89 ? -9.615 -0.913 5.988 1.00 92.25 89 TYR A N 1
ATOM 724 C CA . TYR A 1 89 ? -10.546 -0.863 7.119 1.00 92.25 89 TYR A CA 1
ATOM 725 C C . TYR A 1 89 ? -11.998 -0.773 6.656 1.00 92.25 89 TYR A C 1
ATOM 727 O O . TYR A 1 89 ? -12.837 -1.511 7.166 1.00 92.25 89 TYR A O 1
ATOM 735 N N . ASP A 1 90 ? -12.285 0.088 5.682 1.00 91.50 90 ASP A N 1
ATOM 736 C CA . ASP A 1 90 ? -13.630 0.266 5.137 1.00 91.50 90 ASP A CA 1
ATOM 737 C C . ASP A 1 90 ? -14.115 -1.027 4.472 1.00 91.50 90 ASP A C 1
ATOM 739 O O . ASP A 1 90 ? -15.217 -1.483 4.753 1.00 91.50 90 ASP A O 1
ATOM 743 N N . THR A 1 91 ? -13.255 -1.678 3.681 1.00 89.06 91 THR A N 1
ATOM 744 C CA . THR A 1 91 ? -13.550 -2.972 3.039 1.00 89.06 91 THR A CA 1
ATOM 745 C C . THR A 1 91 ? -13.788 -4.069 4.071 1.00 89.06 91 THR A C 1
ATOM 747 O O . THR A 1 91 ? -14.713 -4.863 3.929 1.00 89.06 91 THR A O 1
ATOM 750 N N . ALA A 1 92 ? -12.956 -4.131 5.114 1.00 88.31 92 ALA A N 1
ATOM 751 C CA . ALA A 1 92 ? -13.145 -5.093 6.190 1.00 88.31 92 ALA A CA 1
ATOM 752 C C . ALA A 1 92 ? -14.475 -4.838 6.909 1.00 88.31 92 ALA A C 1
ATOM 754 O O . ALA A 1 92 ? -15.227 -5.776 7.137 1.00 88.31 92 ALA A O 1
ATOM 755 N N . LYS A 1 93 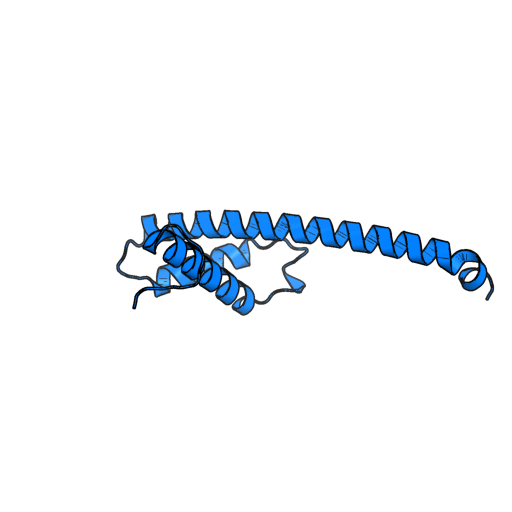? -14.792 -3.579 7.222 1.00 87.56 93 LYS A N 1
ATOM 756 C CA . LYS A 1 93 ? -16.038 -3.209 7.897 1.00 87.56 93 LYS A CA 1
ATOM 757 C C . LYS A 1 93 ? -17.274 -3.542 7.060 1.00 87.56 93 LYS A C 1
ATOM 759 O O . LYS A 1 93 ? -18.215 -4.092 7.615 1.00 87.56 93 LYS A O 1
ATOM 764 N N . ASP A 1 94 ? -17.246 -3.232 5.768 1.00 86.75 94 ASP A N 1
ATOM 765 C CA . ASP A 1 94 ? -18.301 -3.559 4.801 1.00 86.75 94 ASP A CA 1
ATOM 766 C C . ASP A 1 94 ? -18.547 -5.073 4.775 1.00 86.75 94 ASP A C 1
ATOM 768 O O . ASP A 1 94 ? -19.639 -5.545 5.071 1.00 86.75 94 ASP A O 1
ATOM 772 N N . PHE A 1 95 ? -17.473 -5.850 4.608 1.00 87.44 95 PHE A N 1
ATOM 773 C CA . PHE A 1 95 ? -17.553 -7.307 4.634 1.00 87.44 95 PHE A CA 1
ATOM 774 C C . PHE A 1 95 ? -18.061 -7.869 5.973 1.00 87.44 95 PHE A C 1
ATOM 776 O O . PHE A 1 95 ? -18.733 -8.896 5.993 1.00 87.44 95 PHE A O 1
ATOM 783 N N . LEU A 1 96 ? -17.741 -7.233 7.103 1.00 87.00 96 LEU A N 1
ATOM 784 C CA . LEU A 1 96 ? -18.243 -7.646 8.415 1.00 87.00 96 LEU A CA 1
ATOM 785 C C . LEU A 1 96 ? -19.733 -7.315 8.638 1.00 87.00 96 LEU A C 1
ATOM 787 O O . LEU A 1 96 ? -20.341 -7.967 9.485 1.00 87.00 96 LEU A O 1
ATOM 791 N N . ASP A 1 97 ? -20.307 -6.333 7.934 1.00 84.25 97 ASP A N 1
ATOM 792 C CA . ASP A 1 97 ? -21.705 -5.902 8.115 1.00 84.25 97 ASP A CA 1
ATOM 793 C C . ASP A 1 97 ? -22.692 -6.899 7.485 1.00 84.25 97 ASP A C 1
ATOM 795 O O . ASP A 1 97 ? -23.612 -7.380 8.151 1.00 84.25 97 ASP A O 1
ATOM 799 N N . ASP A 1 98 ? -22.479 -7.266 6.217 1.00 80.69 98 ASP A N 1
ATOM 800 C CA . ASP A 1 98 ? -23.404 -8.120 5.456 1.00 80.69 98 ASP A CA 1
ATOM 801 C C . ASP A 1 98 ? -22.740 -9.326 4.757 1.00 80.69 98 ASP A C 1
ATOM 803 O O . ASP A 1 98 ? -23.428 -10.130 4.119 1.00 80.69 98 ASP A O 1
ATOM 807 N N . GLY A 1 99 ? -21.422 -9.505 4.901 1.00 82.62 99 GLY A N 1
ATOM 808 C CA . GLY A 1 99 ? -20.666 -10.560 4.218 1.00 82.62 99 GLY A CA 1
ATOM 809 C C . GLY A 1 99 ? -20.382 -10.274 2.739 1.00 82.62 99 GLY A C 1
ATOM 810 O O . GLY A 1 99 ? -19.868 -11.153 2.039 1.00 82.62 99 GLY A O 1
ATOM 811 N N . VAL A 1 100 ? -20.712 -9.079 2.242 1.00 83.69 100 VAL A N 1
ATOM 812 C CA . VAL A 1 100 ? -20.589 -8.669 0.840 1.00 83.69 100 VAL A CA 1
ATOM 813 C C . VAL A 1 100 ? -19.752 -7.391 0.758 1.00 83.69 100 VAL A C 1
ATOM 815 O O . VAL A 1 100 ? -19.775 -6.544 1.636 1.00 83.69 100 VAL A O 1
ATOM 818 N N . ILE A 1 101 ? -18.961 -7.247 -0.309 1.00 80.50 101 ILE A N 1
ATOM 819 C CA . ILE A 1 101 ? -18.227 -6.002 -0.574 1.00 80.50 101 ILE A CA 1
ATOM 820 C C . ILE A 1 101 ? -19.036 -5.195 -1.592 1.00 80.50 101 ILE A C 1
ATOM 822 O O . ILE A 1 101 ? -18.921 -5.417 -2.800 1.00 80.50 101 ILE A O 1
ATOM 826 N N . ASN A 1 102 ? -19.900 -4.307 -1.112 1.00 82.94 102 ASN A N 1
ATOM 827 C CA . ASN A 1 102 ? -20.793 -3.473 -1.928 1.00 82.94 102 ASN A CA 1
ATOM 828 C C . ASN A 1 102 ? -20.768 -1.986 -1.518 1.00 82.94 102 ASN A C 1
ATOM 830 O O . ASN A 1 102 ? -21.515 -1.183 -2.082 1.00 82.94 102 ASN A O 1
ATOM 834 N N . SER A 1 103 ? -19.883 -1.611 -0.587 1.00 75.31 103 SER A N 1
ATOM 835 C CA . SER A 1 103 ? -19.800 -0.277 0.019 1.00 75.31 103 SER A CA 1
ATOM 836 C C . SER A 1 103 ? -21.102 0.173 0.697 1.00 75.31 103 SER A C 1
ATOM 838 O O . SER A 1 103 ? -21.322 1.376 0.876 1.00 75.31 103 SER A O 1
ATOM 840 N N . SER A 1 104 ? -21.979 -0.762 1.066 1.00 67.12 104 SER A N 1
ATOM 841 C CA . SER A 1 104 ? -23.219 -0.489 1.782 1.00 67.12 104 SER A CA 1
ATOM 842 C C . SER A 1 104 ? -22.947 -0.512 3.281 1.00 67.12 104 SER A C 1
ATOM 844 O O . SER A 1 104 ? -23.350 -1.392 4.023 1.00 67.12 104 SER A O 1
ATOM 846 N N . VAL A 1 105 ? -22.261 0.517 3.770 1.00 58.97 105 VAL A N 1
ATOM 847 C CA . VAL A 1 105 ? -22.125 0.679 5.218 1.00 58.97 105 VAL A CA 1
ATOM 848 C C . VAL A 1 105 ? -23.492 1.108 5.756 1.00 58.97 105 VAL A C 1
ATOM 850 O O . VAL A 1 105 ? -23.901 2.254 5.523 1.00 58.97 105 VAL A O 1
ATOM 853 N N . LYS A 1 106 ? -24.219 0.229 6.466 1.00 53.16 106 LYS A N 1
ATOM 854 C CA . LYS A 1 106 ? -25.399 0.682 7.217 1.00 53.16 106 LYS A CA 1
ATOM 855 C C . LYS A 1 106 ? -24.944 1.729 8.230 1.00 53.16 106 LYS A C 1
ATOM 857 O O . LYS A 1 106 ? -24.090 1.481 9.081 1.00 53.16 106 LYS A O 1
ATOM 862 N N . LYS A 1 107 ? -25.476 2.936 8.060 1.00 47.00 107 LYS A N 1
ATOM 863 C CA . LYS A 1 107 ? -25.195 4.089 8.908 1.00 47.00 107 LYS A CA 1
ATOM 864 C C . LYS A 1 107 ? -25.952 4.001 10.225 1.00 47.00 107 LYS A C 1
ATOM 866 O O . LYS A 1 107 ? -27.133 3.591 10.181 1.00 47.00 107 LYS A O 1
#

Radius of gyration: 20.11 Å; Cα contacts (8 Å, |Δi|>4): 52; chains: 1; bounding box: 48×20×61 Å

Mean predicted aligned error: 8.02 Å